Protein AF-A0AAU9UJ68-F1 (afdb_monomer)

Radius of gyration: 27.98 Å; Cα contacts (8 Å, |Δi|>4): 38; chains: 1; bounding box: 46×52×80 Å

Structure (mmCIF, N/CA/C/O backbone):
data_AF-A0AAU9UJ68-F1
#
_entry.id   AF-A0AAU9UJ68-F1
#
loop_
_atom_site.group_PDB
_atom_site.id
_atom_site.type_symbol
_atom_site.label_atom_id
_atom_site.label_alt_id
_atom_site.label_comp_id
_atom_site.label_asym_id
_atom_site.label_entity_id
_atom_site.label_seq_id
_atom_site.pdbx_PDB_ins_code
_atom_site.Cartn_x
_atom_site.Cartn_y
_atom_site.Cartn_z
_atom_site.occupancy
_atom_site.B_iso_or_equiv
_atom_site.auth_seq_id
_atom_site.auth_comp_id
_atom_site.auth_asym_id
_atom_site.auth_atom_id
_atom_site.pdbx_PDB_model_num
ATOM 1 N N . MET A 1 1 ? -0.086 -22.592 -57.834 1.00 53.06 1 MET A N 1
ATOM 2 C CA . MET A 1 1 ? 0.919 -21.787 -57.102 1.00 53.06 1 MET A CA 1
ATOM 3 C C . MET A 1 1 ? 2.064 -22.695 -56.669 1.00 53.06 1 MET A C 1
ATOM 5 O O . MET A 1 1 ? 1.791 -23.640 -55.933 1.00 53.06 1 MET A O 1
ATOM 9 N N . PRO A 1 2 ? 3.307 -22.476 -57.128 1.00 59.12 2 PRO A N 1
ATOM 10 C CA . PRO A 1 2 ? 4.451 -23.280 -56.701 1.00 59.12 2 PRO A CA 1
ATOM 11 C C . PRO A 1 2 ? 4.711 -23.068 -55.206 1.00 59.12 2 PRO A C 1
ATOM 13 O O . PRO A 1 2 ? 4.814 -21.930 -54.742 1.00 59.12 2 PRO A O 1
ATOM 16 N N . LYS A 1 3 ? 4.780 -24.155 -54.433 1.00 69.81 3 LYS A N 1
ATOM 17 C CA . LYS A 1 3 ? 5.140 -24.097 -53.013 1.00 69.81 3 LYS A CA 1
ATOM 18 C C . LYS A 1 3 ? 6.642 -23.819 -52.937 1.00 69.81 3 LYS A C 1
ATOM 20 O O . LYS A 1 3 ? 7.423 -24.623 -53.431 1.00 69.81 3 LYS A O 1
ATOM 25 N N . ARG A 1 4 ? 7.037 -22.681 -52.354 1.00 66.38 4 ARG A N 1
ATOM 26 C CA . ARG A 1 4 ? 8.454 -22.368 -52.100 1.00 66.38 4 ARG A CA 1
ATOM 27 C C . ARG A 1 4 ? 9.121 -23.524 -51.357 1.00 66.38 4 ARG A C 1
ATOM 29 O O . ARG A 1 4 ? 8.512 -24.106 -50.454 1.00 66.38 4 ARG A O 1
ATOM 36 N N . ASN A 1 5 ? 10.351 -23.839 -51.750 1.00 83.00 5 ASN A N 1
ATOM 37 C CA . ASN A 1 5 ? 11.145 -24.914 -51.164 1.00 83.00 5 ASN A CA 1
ATOM 38 C C . ASN A 1 5 ? 11.373 -24.624 -49.664 1.00 83.00 5 ASN A C 1
ATOM 40 O O . ASN A 1 5 ? 11.503 -23.466 -49.257 1.00 83.00 5 ASN A O 1
ATOM 44 N N . SER A 1 6 ? 11.407 -25.654 -48.814 1.00 79.75 6 SER A N 1
ATOM 45 C CA . SER A 1 6 ? 11.578 -25.500 -47.360 1.00 79.75 6 SER A CA 1
ATOM 46 C C . SER A 1 6 ? 12.835 -24.696 -47.008 1.00 79.75 6 SER A C 1
ATOM 48 O O . SER A 1 6 ? 12.803 -23.868 -46.098 1.00 79.75 6 SER A O 1
ATOM 50 N N . LYS A 1 7 ? 13.906 -24.857 -47.795 1.00 84.88 7 LYS A N 1
ATOM 51 C CA . LYS A 1 7 ? 15.158 -24.099 -47.671 1.00 84.88 7 LYS A CA 1
ATOM 52 C C . LYS A 1 7 ? 14.973 -22.598 -47.919 1.00 84.88 7 LYS A C 1
ATOM 54 O O . LYS A 1 7 ? 15.400 -21.784 -47.109 1.00 84.88 7 LYS A O 1
ATOM 59 N N . GLU A 1 8 ? 14.239 -22.230 -48.967 1.00 87.00 8 GLU A N 1
ATOM 60 C CA . GLU A 1 8 ? 13.928 -20.826 -49.285 1.00 87.00 8 GLU A CA 1
ATOM 61 C C . GLU A 1 8 ? 13.084 -20.174 -48.189 1.00 87.00 8 GLU A C 1
ATOM 63 O O . GLU A 1 8 ? 13.233 -18.992 -47.883 1.00 87.00 8 GLU A O 1
ATOM 68 N N . LYS A 1 9 ? 12.195 -20.957 -47.567 1.00 87.69 9 LYS A N 1
ATOM 69 C CA . LYS A 1 9 ? 11.379 -20.497 -46.443 1.00 87.69 9 LYS A CA 1
ATOM 70 C C . LYS A 1 9 ? 12.249 -20.203 -45.218 1.00 87.69 9 LYS A C 1
ATOM 72 O O . LYS A 1 9 ? 12.050 -19.175 -44.575 1.00 87.69 9 LYS A O 1
ATOM 77 N N . ILE A 1 10 ? 13.235 -21.053 -44.930 1.00 91.19 10 ILE A N 1
ATOM 78 C CA . ILE A 1 10 ? 14.211 -20.830 -43.854 1.00 91.19 10 ILE A CA 1
ATOM 79 C C . ILE A 1 10 ? 15.024 -19.557 -44.121 1.00 91.19 10 ILE A C 1
ATOM 81 O O . ILE A 1 10 ? 15.130 -18.705 -43.240 1.00 91.19 10 ILE A O 1
ATOM 85 N N . ASP A 1 11 ? 15.541 -19.386 -45.336 1.00 94.12 11 ASP A N 1
ATOM 86 C CA . ASP A 1 11 ? 16.365 -18.224 -45.684 1.00 94.12 11 ASP A CA 1
ATOM 87 C C . ASP A 1 11 ? 15.563 -16.914 -45.668 1.00 94.12 11 ASP A C 1
ATOM 89 O O . ASP A 1 11 ? 16.050 -15.885 -45.190 1.00 94.12 11 ASP A O 1
ATOM 93 N N . TYR A 1 12 ? 14.290 -16.963 -46.073 1.00 92.81 12 TYR A N 1
ATOM 94 C CA . TYR A 1 12 ? 13.363 -15.843 -45.921 1.00 92.81 12 TYR A CA 1
ATOM 95 C C . TYR A 1 12 ? 13.204 -15.429 -44.451 1.00 92.81 12 TYR A C 1
ATOM 97 O O . TYR A 1 12 ? 13.321 -14.244 -44.130 1.00 92.81 12 TYR A O 1
ATOM 105 N N . TYR A 1 13 ? 12.969 -16.383 -43.541 1.00 94.75 13 TYR A N 1
ATOM 106 C CA . TYR A 1 13 ? 12.815 -16.061 -42.120 1.00 94.75 13 TYR A CA 1
ATOM 107 C C . TYR A 1 13 ? 14.119 -15.580 -41.482 1.00 94.75 13 TYR A C 1
ATOM 109 O O . TYR A 1 13 ? 14.077 -14.637 -40.697 1.00 94.75 13 TYR A O 1
ATOM 117 N N . ARG A 1 14 ? 15.277 -16.128 -41.870 1.00 95.25 14 ARG A N 1
ATOM 118 C CA . ARG A 1 14 ? 16.593 -15.640 -41.417 1.00 95.25 14 ARG A CA 1
ATOM 119 C C . ARG A 1 14 ? 16.809 -14.170 -41.771 1.00 95.25 14 ARG A C 1
ATOM 121 O O . ARG A 1 14 ? 17.164 -13.369 -40.909 1.00 95.25 14 ARG A O 1
ATOM 128 N N . ASN A 1 15 ? 16.532 -13.794 -43.019 1.00 95.38 15 ASN A N 1
ATOM 129 C CA . ASN A 1 15 ? 16.638 -12.401 -43.455 1.00 95.38 15 ASN A CA 1
ATOM 130 C C . ASN A 1 15 ? 15.609 -11.502 -42.760 1.00 95.38 15 ASN A C 1
ATOM 132 O O . ASN A 1 15 ? 15.915 -10.364 -42.405 1.00 95.38 15 ASN A O 1
ATOM 136 N N . LYS A 1 16 ? 14.400 -12.016 -42.515 1.00 95.06 16 LYS A N 1
ATOM 137 C CA . LYS A 1 16 ? 13.363 -11.286 -41.784 1.00 95.06 16 LYS A CA 1
ATOM 138 C C . LYS A 1 16 ? 13.774 -10.999 -40.339 1.00 95.06 16 LYS A C 1
ATOM 140 O O . LYS A 1 16 ? 13.592 -9.871 -39.894 1.00 95.06 16 LYS A O 1
ATOM 145 N N . ILE A 1 17 ? 14.366 -11.970 -39.644 1.00 94.06 17 ILE A N 1
ATOM 146 C CA . ILE A 1 17 ? 14.886 -11.800 -38.277 1.00 94.06 17 ILE A CA 1
ATOM 147 C C . ILE A 1 17 ? 15.988 -10.736 -38.259 1.00 94.06 17 ILE A C 1
ATOM 149 O O . ILE A 1 17 ? 15.882 -9.771 -37.508 1.00 94.06 17 ILE A O 1
ATOM 153 N N . ARG A 1 18 ? 16.964 -10.823 -39.174 1.00 92.75 18 ARG A N 1
ATOM 154 C CA . ARG A 1 18 ? 18.041 -9.826 -39.304 1.00 92.75 18 ARG A CA 1
ATOM 155 C C . ARG A 1 18 ? 17.503 -8.403 -39.506 1.00 92.75 18 ARG A C 1
ATOM 157 O O . ARG A 1 18 ? 17.995 -7.448 -38.908 1.00 92.75 18 ARG A O 1
ATOM 164 N N . ASN A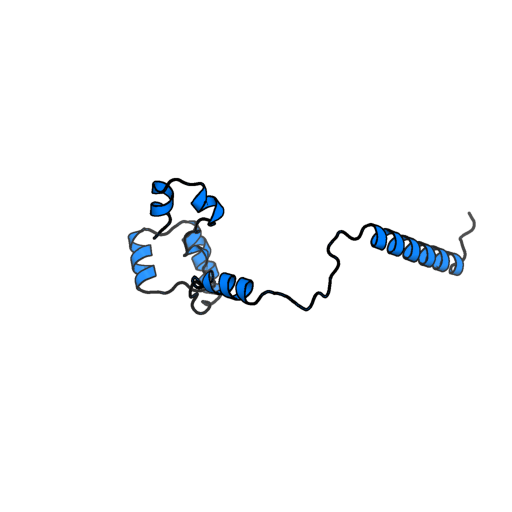 1 19 ? 16.470 -8.249 -40.331 1.00 92.12 19 ASN A N 1
ATOM 165 C CA . ASN A 1 19 ? 15.849 -6.946 -40.572 1.00 92.12 19 ASN A CA 1
ATOM 166 C C . ASN A 1 19 ? 15.101 -6.413 -39.340 1.00 92.12 19 ASN A C 1
ATOM 168 O O .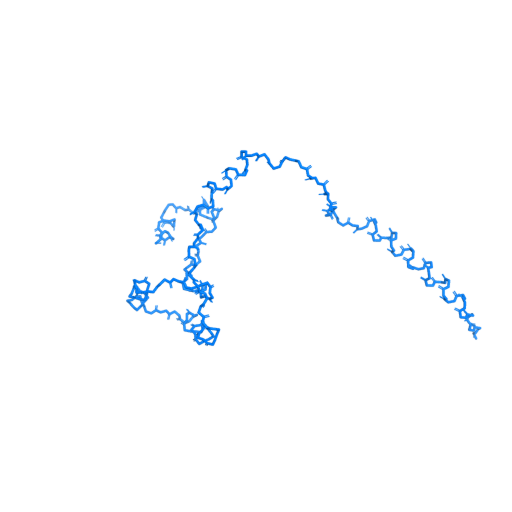 ASN A 1 19 ? 15.118 -5.207 -39.094 1.00 92.12 19 ASN A O 1
ATOM 172 N N . LEU A 1 20 ? 14.468 -7.291 -38.558 1.00 89.62 20 LEU A N 1
ATOM 173 C CA . LEU A 1 20 ? 13.782 -6.919 -37.319 1.00 89.62 20 LEU A CA 1
ATOM 174 C C . LEU A 1 20 ? 14.771 -6.494 -36.230 1.00 89.62 20 LEU A C 1
ATOM 176 O O . LEU A 1 20 ? 14.570 -5.453 -35.608 1.00 89.62 20 LEU A O 1
ATOM 180 N N . GLU A 1 21 ? 15.873 -7.222 -36.060 1.00 84.31 21 GLU A N 1
ATOM 181 C CA . GLU A 1 21 ? 16.939 -6.865 -35.117 1.00 84.31 21 GLU A CA 1
ATOM 182 C C . GLU A 1 21 ? 17.550 -5.497 -35.444 1.00 84.31 21 GLU A C 1
ATOM 184 O O . GLU A 1 21 ? 17.696 -4.647 -34.564 1.00 84.31 21 GLU A O 1
ATOM 189 N N . ASN A 1 22 ? 17.833 -5.236 -36.724 1.00 83.44 22 ASN A N 1
ATOM 190 C CA . ASN A 1 22 ? 18.334 -3.938 -37.180 1.00 83.44 22 ASN A CA 1
ATOM 191 C C . ASN A 1 22 ? 17.326 -2.805 -36.945 1.00 83.44 22 ASN A C 1
ATOM 193 O O . ASN A 1 22 ? 17.718 -1.693 -36.587 1.00 83.44 22 ASN A O 1
ATOM 197 N N . LYS A 1 23 ? 16.024 -3.075 -37.107 1.00 82.00 23 LYS A N 1
ATOM 198 C CA . LYS A 1 23 ? 14.962 -2.106 -36.808 1.00 82.00 23 LYS A CA 1
ATOM 199 C C . LYS A 1 23 ? 14.875 -1.821 -35.306 1.00 82.00 23 LYS A C 1
ATOM 201 O O . LYS A 1 23 ? 14.782 -0.660 -34.923 1.00 82.00 23 LYS A O 1
ATOM 206 N N . HIS A 1 24 ? 14.972 -2.845 -34.460 1.00 73.94 24 HIS A N 1
ATOM 207 C CA . HIS A 1 24 ? 14.945 -2.690 -33.003 1.00 73.94 24 HIS A CA 1
ATOM 208 C C . HIS A 1 24 ? 16.181 -1.949 -32.480 1.00 73.94 24 HIS A C 1
ATOM 210 O O . HIS A 1 24 ? 16.049 -1.146 -31.566 1.00 73.94 24 HIS A O 1
ATOM 216 N N . ARG A 1 25 ? 17.362 -2.125 -33.092 1.00 67.75 25 ARG A N 1
ATOM 217 C CA . ARG A 1 25 ? 18.564 -1.335 -32.756 1.00 67.75 25 ARG A CA 1
ATOM 218 C C . ARG A 1 25 ? 18.383 0.167 -32.994 1.00 67.75 25 ARG A C 1
ATOM 220 O O . ARG A 1 25 ? 18.939 0.953 -32.240 1.00 67.75 25 ARG A O 1
ATOM 227 N N . ARG A 1 26 ? 17.603 0.560 -34.007 1.00 66.62 26 ARG A N 1
ATOM 228 C CA . ARG A 1 26 ? 17.299 1.971 -34.312 1.00 66.62 26 ARG A CA 1
ATOM 229 C C . ARG A 1 26 ? 16.200 2.570 -33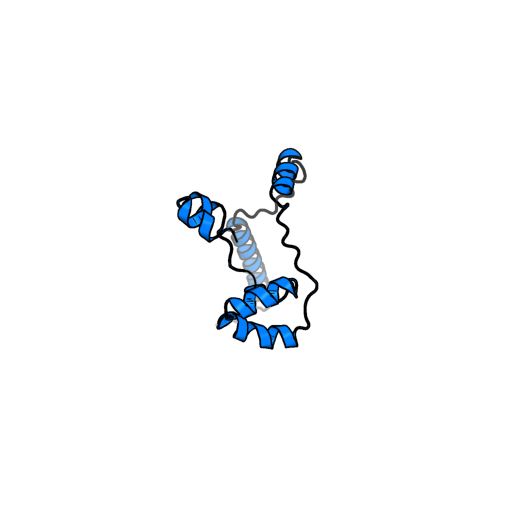.430 1.00 66.62 26 ARG A C 1
ATOM 231 O O . ARG A 1 26 ? 16.130 3.784 -33.321 1.00 66.62 26 ARG A O 1
ATOM 238 N N . ILE A 1 27 ? 15.350 1.732 -32.832 1.00 63.31 27 ILE A N 1
ATOM 239 C CA . ILE A 1 27 ? 14.214 2.133 -31.979 1.00 63.31 27 ILE A CA 1
ATOM 240 C C . ILE A 1 27 ? 14.481 1.723 -30.523 1.00 63.31 27 ILE A C 1
ATOM 242 O O . ILE A 1 27 ? 13.555 1.535 -29.742 1.00 63.31 27 ILE A O 1
ATOM 246 N N . LYS A 1 28 ? 15.746 1.553 -30.120 1.00 57.91 28 LYS A N 1
ATOM 247 C CA . LYS A 1 28 ? 16.030 1.481 -28.689 1.00 57.91 28 LYS A CA 1
ATOM 248 C C . LYS A 1 28 ? 15.687 2.857 -28.108 1.00 57.91 28 LYS A C 1
ATOM 250 O O . LYS A 1 28 ? 16.294 3.836 -28.549 1.00 57.91 28 LYS A O 1
ATOM 255 N N . PRO A 1 29 ? 14.734 2.968 -27.167 1.00 52.25 29 PRO A N 1
ATOM 256 C CA . PRO A 1 29 ? 14.657 4.167 -26.352 1.00 52.25 29 PRO A CA 1
ATOM 257 C C . PRO A 1 29 ? 16.008 4.346 -25.654 1.00 52.25 29 PRO A C 1
ATOM 259 O O . PRO A 1 29 ? 16.743 3.375 -25.457 1.00 52.25 29 PRO A O 1
ATOM 262 N N . ILE A 1 30 ? 16.332 5.591 -25.317 1.00 52.34 30 ILE A N 1
ATOM 263 C CA . ILE A 1 30 ? 17.493 6.001 -24.520 1.00 52.34 30 ILE A CA 1
ATOM 264 C C . ILE A 1 30 ? 17.332 5.422 -23.107 1.00 52.34 30 ILE A C 1
ATOM 266 O O . ILE A 1 30 ? 17.013 6.104 -22.151 1.00 52.34 30 ILE A O 1
ATOM 270 N N . ILE A 1 31 ? 17.455 4.112 -22.995 1.00 51.00 31 ILE A N 1
ATOM 271 C CA . ILE A 1 31 ? 17.820 3.392 -21.787 1.00 51.00 31 ILE A CA 1
ATOM 272 C C . ILE A 1 31 ? 18.903 2.441 -22.285 1.00 51.00 31 ILE A C 1
ATOM 274 O O . ILE A 1 31 ? 18.777 1.218 -22.344 1.00 51.00 31 ILE A O 1
ATOM 278 N N . SER A 1 32 ? 19.947 3.077 -22.819 1.00 40.66 32 SER A N 1
ATOM 279 C CA . SER A 1 32 ? 21.256 2.472 -22.899 1.00 40.66 32 SER A CA 1
ATOM 280 C C . SER A 1 32 ? 21.626 2.172 -21.460 1.00 40.66 32 SER A C 1
ATOM 282 O O . SER A 1 32 ? 21.769 3.093 -20.663 1.00 40.66 32 SER A O 1
ATOM 284 N N . SER A 1 33 ? 21.721 0.887 -21.142 1.00 49.12 33 SER A N 1
ATOM 285 C CA . SER A 1 33 ? 22.546 0.397 -20.049 1.00 49.12 33 SER A CA 1
ATOM 286 C C . SER A 1 33 ? 23.948 0.966 -20.275 1.00 49.12 33 SER A C 1
ATOM 288 O O . SER A 1 33 ? 24.731 0.393 -21.029 1.00 49.12 33 SER A O 1
ATOM 290 N N . SER A 1 34 ? 24.213 2.164 -19.755 1.00 39.19 34 SER A N 1
ATOM 291 C CA . SER A 1 34 ? 25.562 2.658 -19.556 1.00 39.19 34 SER A CA 1
ATOM 292 C C . SER A 1 34 ? 26.028 2.057 -18.243 1.00 39.19 34 SER A C 1
ATOM 294 O O . SER A 1 34 ? 25.572 2.454 -17.173 1.00 39.19 34 SER A O 1
ATOM 296 N N . GLU A 1 35 ? 26.927 1.085 -18.342 1.00 53.47 35 GLU A N 1
ATOM 297 C CA . GLU A 1 35 ? 28.023 1.008 -17.385 1.00 53.47 35 GLU A CA 1
ATOM 298 C C . GLU A 1 35 ? 28.674 2.395 -17.349 1.00 53.47 35 GLU A C 1
ATOM 300 O O . GLU A 1 35 ? 29.398 2.792 -18.259 1.00 53.47 35 GLU A O 1
ATOM 305 N N . SER A 1 36 ? 28.309 3.170 -16.338 1.00 47.53 36 SER A N 1
ATOM 306 C CA . SER A 1 36 ? 29.132 4.233 -15.787 1.00 47.53 36 SER A CA 1
ATOM 307 C C . SER A 1 36 ? 29.324 3.852 -14.329 1.00 47.53 36 SER A C 1
ATOM 309 O O . SER A 1 36 ? 28.559 4.267 -13.459 1.00 47.53 36 SER A O 1
ATOM 311 N N . GLU A 1 37 ? 30.282 2.954 -14.107 1.00 56.19 37 GLU A N 1
ATOM 312 C CA . GLU A 1 37 ? 31.048 3.027 -12.873 1.00 56.19 37 GLU A CA 1
ATOM 313 C C . GLU A 1 37 ? 31.768 4.382 -12.869 1.00 56.19 37 GLU A C 1
ATOM 315 O O . GLU A 1 37 ? 32.186 4.873 -13.921 1.00 56.19 37 GLU A O 1
ATOM 320 N N . ASP A 1 38 ? 31.840 4.954 -11.674 1.00 59.03 38 ASP A N 1
ATOM 321 C CA . ASP A 1 38 ? 32.470 6.213 -11.278 1.00 59.03 38 ASP A CA 1
ATOM 322 C C . ASP A 1 38 ? 31.584 7.477 -11.244 1.00 59.03 38 ASP A C 1
ATOM 324 O O . ASP A 1 38 ? 31.029 7.960 -12.231 1.00 59.03 38 ASP A O 1
ATOM 328 N N . ASP A 1 39 ? 31.536 8.016 -10.020 1.00 55.78 39 ASP A N 1
ATOM 329 C CA . ASP A 1 39 ? 31.009 9.301 -9.553 1.00 55.78 39 ASP A CA 1
ATOM 330 C C . ASP A 1 39 ? 29.533 9.395 -9.133 1.00 55.78 39 ASP A C 1
ATOM 332 O O . ASP A 1 39 ? 28.876 10.429 -9.301 1.00 55.78 39 ASP A O 1
ATOM 336 N N . THR A 1 40 ? 29.037 8.412 -8.376 1.00 56.38 40 THR A N 1
ATOM 337 C CA . THR A 1 40 ? 28.155 8.784 -7.255 1.00 56.38 40 THR A CA 1
ATOM 338 C C . THR A 1 40 ? 28.993 9.598 -6.267 1.00 56.38 40 THR A C 1
ATOM 340 O O . THR A 1 40 ? 29.664 9.033 -5.405 1.00 56.38 40 THR A O 1
ATOM 343 N N . LYS A 1 41 ? 29.040 10.927 -6.447 1.00 70.12 41 LYS A N 1
ATOM 344 C CA . LYS A 1 41 ? 29.795 11.834 -5.570 1.00 70.12 41 LYS A CA 1
ATOM 345 C C . LYS A 1 41 ? 29.486 11.481 -4.111 1.00 70.12 41 LYS A C 1
ATOM 347 O O . LYS A 1 41 ? 28.300 11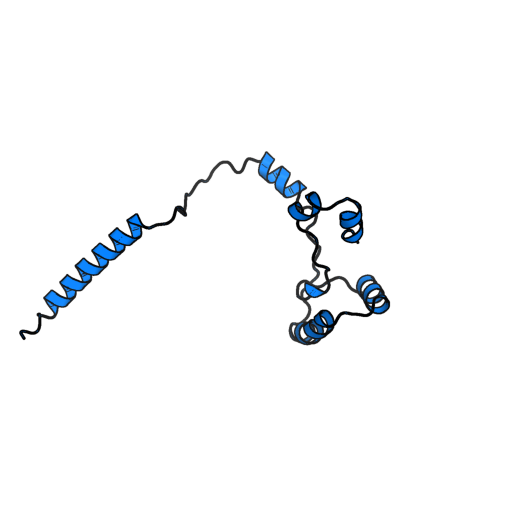.407 -3.776 1.00 70.12 41 LYS A O 1
ATOM 352 N N . PRO A 1 42 ? 30.501 11.297 -3.252 1.00 73.75 42 PRO A N 1
ATOM 353 C CA . PRO A 1 42 ? 30.277 10.930 -1.856 1.00 73.75 42 PRO A CA 1
ATOM 354 C C . PRO A 1 42 ? 29.393 11.960 -1.149 1.00 73.75 42 PRO A C 1
ATOM 356 O O . PRO A 1 42 ? 28.584 11.579 -0.322 1.00 73.75 42 PRO A O 1
ATOM 359 N N . ASP A 1 43 ? 29.453 13.229 -1.557 1.00 71.44 43 ASP A N 1
ATOM 360 C CA . ASP A 1 43 ? 28.588 14.297 -1.046 1.00 71.44 43 ASP A CA 1
ATOM 361 C C . ASP A 1 43 ? 27.107 14.112 -1.413 1.00 71.44 43 ASP A C 1
ATOM 363 O O . ASP A 1 43 ? 26.232 14.465 -0.631 1.00 71.44 43 ASP A O 1
ATOM 367 N N . ILE A 1 44 ? 26.802 13.562 -2.597 1.00 72.69 44 ILE A N 1
ATOM 368 C CA . ILE A 1 44 ? 25.416 13.283 -3.009 1.00 72.69 44 ILE A CA 1
ATOM 369 C C . ILE A 1 44 ? 24.889 12.070 -2.242 1.00 72.69 44 ILE A C 1
ATOM 371 O O . ILE A 1 44 ? 23.745 12.089 -1.804 1.00 72.69 44 ILE A O 1
ATOM 375 N N . LEU A 1 45 ? 25.717 11.037 -2.063 1.00 69.62 45 LEU A N 1
ATOM 376 C CA . LEU A 1 45 ? 25.363 9.874 -1.248 1.00 69.62 45 LEU A CA 1
ATOM 377 C C . LEU A 1 45 ? 25.184 10.261 0.224 1.00 69.62 45 LEU A C 1
ATOM 379 O O . LEU A 1 45 ? 24.178 9.897 0.812 1.00 69.62 45 LEU A O 1
ATOM 383 N N . ALA A 1 46 ? 26.079 11.082 0.776 1.00 76.62 46 ALA A N 1
ATOM 384 C CA . ALA A 1 46 ? 25.967 11.602 2.134 1.00 76.62 46 ALA A CA 1
ATOM 385 C C . ALA A 1 46 ? 24.701 12.452 2.316 1.00 76.62 46 ALA A C 1
ATOM 387 O O . ALA A 1 46 ? 23.981 12.263 3.287 1.00 76.62 46 ALA A O 1
ATOM 388 N N . ALA A 1 47 ? 24.378 13.327 1.357 1.00 72.25 47 ALA A N 1
ATOM 389 C CA . ALA A 1 47 ? 23.153 14.127 1.403 1.00 72.25 47 ALA A CA 1
ATOM 390 C C . ALA A 1 47 ? 21.869 13.290 1.241 1.00 72.25 47 ALA A C 1
ATOM 392 O O . ALA A 1 47 ? 20.816 13.6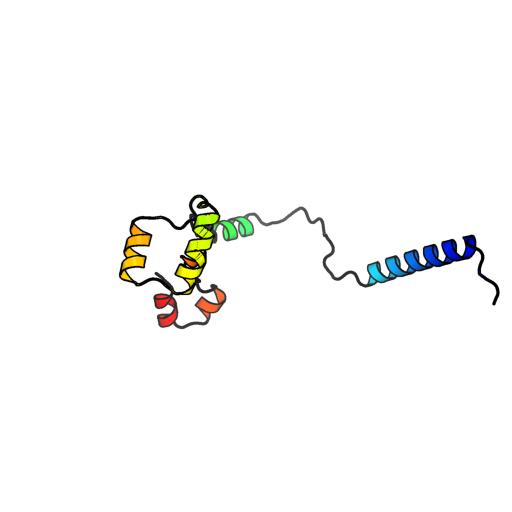81 1.738 1.00 72.25 47 ALA A O 1
ATOM 393 N N . LEU A 1 48 ? 21.933 12.160 0.528 1.00 67.44 48 LEU A N 1
ATOM 394 C CA . LEU A 1 48 ? 20.817 11.218 0.395 1.00 67.44 48 LEU A CA 1
ATOM 395 C C . LEU A 1 48 ? 20.649 10.352 1.648 1.00 67.44 48 LEU A C 1
ATOM 397 O O . LEU A 1 48 ? 19.515 10.089 2.040 1.00 67.44 48 LEU A O 1
ATOM 401 N N . ASP A 1 49 ? 21.747 9.940 2.280 1.00 63.84 49 ASP A N 1
ATOM 402 C CA . ASP A 1 49 ? 21.727 9.200 3.543 1.00 63.84 49 ASP A CA 1
ATOM 403 C C . ASP A 1 49 ? 21.210 10.086 4.687 1.00 63.84 49 ASP A C 1
ATOM 405 O O . ASP A 1 49 ? 20.330 9.666 5.430 1.00 63.84 49 ASP A O 1
ATOM 409 N N . GLU A 1 50 ? 21.634 11.352 4.752 1.00 61.00 50 GLU A N 1
ATOM 410 C CA . GLU A 1 50 ? 21.154 12.343 5.733 1.00 61.00 50 GLU A CA 1
ATOM 411 C C . GLU A 1 50 ? 19.664 12.707 5.534 1.00 61.00 50 GLU A C 1
ATOM 413 O O . GLU A 1 50 ? 18.995 13.174 6.455 1.00 61.00 50 GLU A O 1
ATOM 418 N N . ALA A 1 51 ? 19.107 12.454 4.342 1.00 57.62 51 ALA A N 1
ATOM 419 C CA . ALA A 1 51 ? 17.682 12.615 4.044 1.00 57.62 51 ALA A CA 1
ATOM 420 C C . ALA A 1 51 ? 16.842 11.344 4.298 1.00 57.62 51 ALA A C 1
ATOM 422 O O . ALA A 1 51 ? 15.612 11.422 4.281 1.00 57.62 51 ALA A O 1
ATOM 423 N N . ASN A 1 52 ? 17.478 10.188 4.521 1.00 53.38 52 ASN A N 1
ATOM 424 C CA . ASN A 1 52 ? 16.822 8.883 4.673 1.00 53.38 52 ASN A CA 1
ATOM 425 C C . ASN A 1 52 ? 16.719 8.396 6.129 1.00 53.38 52 ASN A C 1
ATOM 427 O O . ASN A 1 52 ? 16.247 7.282 6.360 1.00 53.38 52 ASN A O 1
ATOM 431 N N . ASP A 1 53 ? 17.067 9.228 7.114 1.00 48.56 53 ASP A N 1
ATOM 432 C CA . ASP A 1 53 ? 16.931 8.906 8.546 1.00 48.56 53 ASP A CA 1
ATOM 433 C C . ASP A 1 53 ? 15.474 8.682 9.007 1.00 48.56 53 ASP A C 1
ATOM 435 O O . ASP A 1 53 ? 15.224 8.246 10.130 1.00 48.56 53 ASP A O 1
ATOM 439 N N . GLU A 1 54 ? 14.486 8.892 8.135 1.00 55.28 54 GLU A N 1
ATOM 440 C CA . GLU A 1 54 ? 13.104 8.456 8.346 1.00 55.28 54 GLU A CA 1
ATOM 441 C C . GLU A 1 54 ? 12.844 7.052 7.763 1.00 55.28 54 GLU A C 1
ATOM 443 O O . GLU A 1 54 ? 11.774 6.785 7.207 1.00 55.28 54 GLU A O 1
ATOM 448 N N . MET A 1 55 ? 13.795 6.114 7.884 1.00 51.28 55 MET A N 1
ATOM 449 C CA . MET A 1 55 ? 13.481 4.690 7.725 1.00 51.28 55 MET A CA 1
ATOM 450 C C . MET A 1 55 ? 12.492 4.296 8.823 1.00 51.28 55 MET A C 1
ATOM 452 O O . MET A 1 55 ? 12.858 3.962 9.945 1.00 51.28 55 MET A O 1
ATOM 456 N N . LEU A 1 56 ? 11.208 4.371 8.480 1.00 59.00 56 LEU A N 1
ATOM 457 C CA . LEU A 1 56 ? 10.097 3.914 9.298 1.00 59.00 56 LEU A CA 1
ATOM 458 C C . LEU A 1 56 ? 10.406 2.492 9.772 1.00 59.00 56 LEU A C 1
ATOM 460 O O . LEU A 1 56 ? 10.459 1.567 8.960 1.00 59.00 56 LEU A O 1
ATOM 464 N N . GLU A 1 57 ? 10.638 2.328 11.075 1.00 57.44 57 GLU A N 1
ATOM 465 C CA . GLU A 1 57 ? 10.934 1.032 11.681 1.00 57.44 57 GLU A CA 1
ATOM 466 C C . GLU A 1 57 ? 9.703 0.119 11.611 1.00 57.44 57 GLU A C 1
ATOM 468 O O . GLU A 1 57 ? 8.907 -0.013 12.547 1.00 57.44 57 GLU A O 1
ATOM 473 N N . TYR A 1 58 ? 9.514 -0.512 10.456 1.00 60.09 58 TYR A N 1
ATOM 474 C CA . TYR A 1 58 ? 8.560 -1.592 10.313 1.00 60.09 58 TYR A CA 1
ATOM 475 C C . TYR A 1 58 ? 9.077 -2.788 11.104 1.00 60.09 58 TYR A C 1
ATOM 477 O O . TYR A 1 58 ? 10.194 -3.261 10.902 1.00 60.09 58 TYR A O 1
ATOM 485 N N . ASN A 1 59 ? 8.246 -3.283 12.015 1.00 65.25 59 ASN A N 1
ATOM 486 C CA . ASN A 1 59 ? 8.557 -4.505 12.742 1.00 65.25 59 ASN A CA 1
ATOM 487 C C . ASN A 1 59 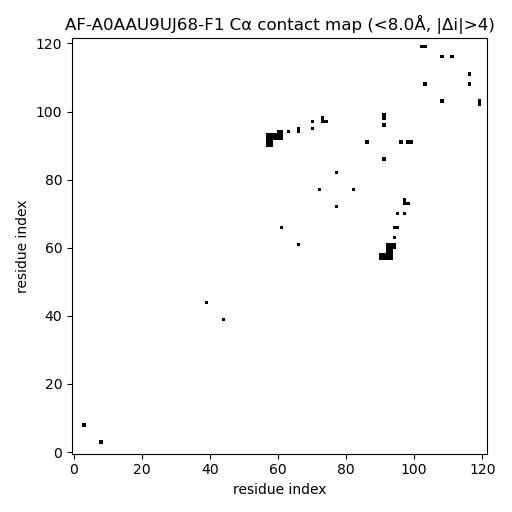? 8.267 -5.734 11.871 1.00 65.25 59 ASN A C 1
ATOM 489 O O . ASN A 1 59 ? 7.668 -5.634 10.792 1.00 65.25 59 ASN A O 1
ATOM 493 N N . GLU A 1 60 ? 8.676 -6.901 12.369 1.00 73.25 60 GLU A N 1
ATOM 494 C CA . GLU A 1 60 ? 8.516 -8.186 11.693 1.00 73.25 60 GLU A CA 1
ATOM 495 C C . GLU A 1 60 ? 7.109 -8.400 11.112 1.00 73.25 60 GLU A C 1
ATOM 497 O O . GLU A 1 60 ? 6.075 -8.000 11.664 1.00 73.25 60 GLU A O 1
ATOM 502 N N . LYS A 1 61 ? 7.069 -9.078 9.963 1.00 76.19 61 LYS A N 1
ATOM 503 C CA . LYS A 1 61 ? 5.826 -9.401 9.262 1.00 76.19 61 LYS A CA 1
ATOM 504 C C . LYS A 1 61 ? 4.932 -10.261 10.148 1.00 76.19 61 LYS A C 1
ATOM 506 O O . LYS A 1 61 ? 5.295 -11.370 10.529 1.00 76.19 61 LYS A O 1
ATOM 511 N N . ILE A 1 62 ? 3.703 -9.800 10.376 1.00 80.81 62 ILE A N 1
ATOM 512 C CA . ILE A 1 62 ? 2.658 -10.669 10.920 1.00 80.81 62 ILE A CA 1
ATOM 513 C C . ILE A 1 62 ? 2.311 -11.784 9.928 1.00 80.81 62 ILE A C 1
ATOM 515 O O . ILE A 1 62 ? 2.447 -11.636 8.709 1.00 80.81 62 ILE A O 1
ATOM 519 N N . HIS A 1 63 ? 1.785 -12.882 10.467 1.00 86.88 63 HIS A N 1
ATOM 520 C CA . HIS A 1 63 ? 1.315 -14.016 9.682 1.00 86.88 63 HIS A CA 1
ATOM 521 C C . HIS A 1 63 ? 0.305 -13.582 8.603 1.00 86.88 63 HIS A C 1
ATOM 523 O O . HIS A 1 63 ? -0.651 -12.849 8.874 1.00 86.88 63 HIS A O 1
ATOM 529 N N . GLU A 1 64 ? 0.479 -14.084 7.381 1.00 82.75 64 GLU A N 1
ATOM 530 C CA . GLU A 1 64 ? -0.263 -13.644 6.192 1.00 82.75 64 GLU A CA 1
ATOM 531 C C . GLU A 1 64 ? -1.791 -13.772 6.343 1.00 82.75 64 GLU A C 1
ATOM 533 O O . GLU A 1 64 ? -2.550 -12.900 5.916 1.00 82.75 64 GLU A O 1
ATOM 538 N N . SER A 1 65 ? -2.263 -14.833 7.004 1.00 82.94 65 SER A N 1
ATOM 539 C CA . SER A 1 65 ? -3.696 -15.034 7.262 1.00 82.94 65 SER A CA 1
ATOM 540 C C . SER A 1 65 ? -4.302 -13.952 8.160 1.00 82.94 65 SER A C 1
ATOM 542 O O . SER A 1 65 ? -5.451 -13.569 7.952 1.00 82.94 65 SER A O 1
ATOM 544 N N . LEU A 1 66 ? -3.541 -13.435 9.131 1.00 82.44 66 LEU A N 1
ATOM 545 C CA . LEU A 1 66 ? -4.005 -12.354 10.003 1.00 82.44 66 LEU A CA 1
ATOM 546 C C . LEU A 1 66 ? -4.077 -11.043 9.223 1.00 82.44 66 LEU A C 1
ATOM 548 O O . LEU A 1 66 ? -5.100 -10.364 9.273 1.00 82.44 66 LEU A O 1
ATOM 552 N N . ALA A 1 67 ? -3.054 -10.744 8.417 1.00 82.00 67 ALA A N 1
ATOM 553 C CA . ALA A 1 67 ? -3.052 -9.564 7.556 1.00 82.00 67 ALA A CA 1
ATOM 554 C C . ALA A 1 67 ? -4.286 -9.528 6.638 1.00 82.00 67 ALA A C 1
ATOM 556 O O . ALA A 1 67 ? -4.979 -8.514 6.569 1.00 82.00 67 ALA A O 1
ATOM 557 N N . LYS A 1 68 ? -4.649 -10.657 6.013 1.00 84.62 68 LYS A N 1
ATOM 558 C CA . LYS A 1 68 ? -5.843 -10.760 5.149 1.00 84.62 68 LYS A CA 1
ATOM 559 C C . LYS A 1 68 ? -7.151 -10.417 5.868 1.00 84.62 68 LYS A C 1
ATOM 561 O O . LYS A 1 68 ? -8.023 -9.796 5.264 1.00 84.62 68 LYS A O 1
ATOM 566 N N . ILE A 1 69 ? -7.286 -10.792 7.140 1.00 85.88 69 ILE A N 1
ATOM 567 C CA . ILE A 1 69 ? -8.467 -10.477 7.963 1.00 85.88 69 ILE A CA 1
ATOM 568 C C . ILE A 1 69 ? -8.477 -8.994 8.352 1.00 85.88 69 ILE A C 1
ATOM 570 O O . ILE A 1 69 ? -9.533 -8.368 8.416 1.00 85.88 69 ILE A O 1
ATOM 574 N N . TRP A 1 70 ? -7.302 -8.422 8.590 1.00 82.88 70 TRP A N 1
ATOM 575 C CA . TRP A 1 70 ? -7.144 -7.072 9.118 1.00 82.88 70 TRP A CA 1
ATOM 576 C C . TRP A 1 70 ? -7.242 -5.987 8.038 1.00 82.88 70 TRP A C 1
ATOM 578 O O . TRP A 1 70 ? -7.840 -4.939 8.273 1.00 82.88 70 TRP A O 1
ATOM 588 N N . LEU A 1 71 ? -6.769 -6.251 6.817 1.00 81.62 71 LEU A N 1
ATOM 589 C CA . LEU A 1 71 ? -6.881 -5.344 5.665 1.00 81.62 71 LEU A CA 1
ATOM 590 C C . LEU A 1 71 ? -8.298 -4.771 5.435 1.00 81.62 71 LEU A C 1
ATOM 592 O O . LEU A 1 71 ? -8.422 -3.551 5.292 1.00 81.62 71 LEU A O 1
ATOM 596 N N . PRO A 1 72 ? -9.388 -5.568 5.394 1.00 86.12 72 PRO A N 1
ATOM 597 C CA . PRO A 1 72 ? -10.733 -5.022 5.216 1.00 86.12 72 PRO A CA 1
ATOM 598 C C . PRO A 1 72 ? -11.216 -4.206 6.423 1.00 86.12 72 PRO A C 1
ATOM 600 O O . PRO A 1 72 ? -12.005 -3.280 6.239 1.00 86.12 72 PRO A O 1
ATOM 603 N N . ILE A 1 73 ? -10.748 -4.513 7.636 1.00 84.00 73 ILE A N 1
ATOM 604 C CA . ILE A 1 73 ? -11.062 -3.747 8.852 1.00 84.00 73 ILE A CA 1
ATOM 605 C C . ILE A 1 73 ? -10.386 -2.375 8.774 1.00 84.00 73 ILE A C 1
ATOM 607 O O . ILE A 1 73 ? -11.032 -1.353 8.992 1.00 84.00 73 ILE A O 1
ATOM 611 N N . PHE A 1 74 ? -9.122 -2.335 8.349 1.00 80.25 74 PHE A N 1
ATOM 612 C CA . PHE A 1 74 ? -8.388 -1.087 8.151 1.00 80.25 74 PHE A CA 1
ATOM 613 C C . PHE A 1 74 ? -8.982 -0.209 7.055 1.00 80.25 74 PHE A C 1
ATOM 615 O O . PHE A 1 74 ? -9.119 0.994 7.259 1.00 80.25 74 PHE A O 1
ATOM 622 N N . LYS A 1 75 ? -9.445 -0.798 5.946 1.00 81.62 75 LYS A N 1
ATOM 623 C CA . LYS A 1 75 ? -10.150 -0.056 4.885 1.00 81.62 75 LYS A CA 1
ATOM 624 C C . LYS A 1 75 ? -11.451 0.595 5.359 1.00 81.62 75 LYS A C 1
ATOM 626 O O . LYS A 1 75 ? -11.799 1.666 4.878 1.00 81.62 75 LYS A O 1
ATOM 631 N N . LYS A 1 76 ? -12.175 -0.044 6.282 1.00 84.00 76 LYS A N 1
ATOM 632 C CA . LYS A 1 76 ? -13.397 0.520 6.882 1.00 84.00 76 LYS A CA 1
ATOM 633 C C . LYS A 1 76 ? -13.096 1.591 7.937 1.00 84.00 76 LYS A C 1
ATOM 635 O O . LYS A 1 76 ? -13.984 2.365 8.280 1.00 84.00 76 LYS A O 1
ATOM 640 N N . GLY A 1 77 ? -11.846 1.666 8.392 1.00 77.62 77 GLY A N 1
ATOM 641 C CA . GLY A 1 77 ? -11.382 2.598 9.407 1.00 77.62 77 GLY A CA 1
ATOM 642 C C . GLY A 1 77 ? -11.639 2.094 10.827 1.00 77.62 77 GLY A C 1
ATOM 643 O O . GLY A 1 77 ? -12.621 1.412 11.108 1.00 77.62 77 GLY A O 1
ATOM 644 N N . LEU A 1 78 ? -10.733 2.452 11.740 1.00 78.75 78 LEU A N 1
ATOM 645 C CA . LEU A 1 78 ? -10.897 2.227 13.175 1.00 78.75 78 LEU A CA 1
ATOM 646 C C . LEU A 1 78 ? -11.440 3.479 13.863 1.00 78.75 78 LEU A C 1
ATOM 648 O O . LEU A 1 78 ? -11.142 4.614 13.467 1.00 78.75 78 LEU A O 1
ATOM 652 N N . VAL A 1 79 ? -12.173 3.248 14.951 1.00 84.06 79 VAL A N 1
ATOM 653 C CA . VAL A 1 79 ? -12.525 4.276 15.933 1.00 84.06 79 VAL A CA 1
ATOM 654 C C . VAL A 1 79 ? -11.238 4.878 16.508 1.00 84.06 79 VAL A C 1
ATOM 656 O O . VAL A 1 79 ? -10.258 4.165 16.728 1.00 84.06 79 VAL A O 1
ATOM 659 N N . LYS A 1 80 ? -11.218 6.201 16.725 1.00 77.06 80 LYS A N 1
ATOM 660 C CA . LYS A 1 80 ? -10.011 6.943 17.139 1.00 77.06 80 LYS A CA 1
ATOM 661 C C . LYS A 1 80 ? -9.395 6.396 18.432 1.00 77.06 80 LYS A C 1
ATOM 663 O O . LYS A 1 80 ? -8.199 6.141 18.461 1.00 77.06 80 LYS A O 1
ATOM 668 N N . GLU A 1 81 ? -10.219 6.126 19.439 1.00 80.75 81 GLU A N 1
ATOM 669 C CA . GLU A 1 81 ? -9.796 5.587 20.742 1.00 80.75 81 GLU A CA 1
ATOM 670 C C . GLU A 1 81 ? -9.168 4.190 20.620 1.00 80.75 81 GLU A C 1
ATOM 672 O O . GLU A 1 81 ? -8.119 3.895 21.199 1.00 80.75 81 GLU A O 1
ATOM 677 N N . SER A 1 82 ? -9.774 3.332 19.797 1.00 76.62 82 SER A N 1
ATOM 678 C CA . SER A 1 82 ? -9.255 1.993 19.512 1.00 76.62 82 SER A CA 1
ATOM 679 C C . SER A 1 82 ? -7.958 2.049 18.707 1.00 76.62 82 SER A C 1
ATOM 681 O O . SER A 1 82 ? -7.073 1.231 18.918 1.00 76.62 82 SER A O 1
ATOM 683 N N . ARG A 1 83 ? -7.810 3.028 17.806 1.00 78.69 83 ARG A N 1
ATOM 684 C CA . ARG A 1 83 ? -6.571 3.232 17.045 1.00 78.69 83 ARG A CA 1
ATOM 685 C C . ARG A 1 83 ? -5.428 3.683 17.954 1.00 78.69 83 ARG A C 1
ATOM 687 O O . ARG A 1 83 ? -4.336 3.144 17.857 1.00 78.69 83 ARG A O 1
ATOM 694 N N . GLU A 1 84 ? -5.667 4.655 18.827 1.00 80.06 84 GLU A N 1
ATOM 695 C CA . GLU A 1 84 ? -4.628 5.202 19.710 1.00 80.06 84 GLU A CA 1
ATOM 696 C C . GLU A 1 84 ? -4.169 4.190 20.762 1.00 80.06 84 GLU A C 1
ATOM 698 O O . GLU A 1 84 ? -2.977 4.086 21.032 1.00 80.06 84 GLU A O 1
ATOM 703 N N . SER A 1 85 ? -5.088 3.402 21.325 1.00 79.06 85 SER A N 1
ATOM 704 C CA . SER A 1 85 ? -4.725 2.285 22.209 1.00 79.06 85 SER A CA 1
ATOM 705 C C . SER A 1 85 ? -3.974 1.182 21.462 1.00 79.06 85 SER A C 1
ATOM 707 O O . SER A 1 85 ? -3.017 0.627 21.995 1.00 79.06 85 SER A O 1
ATOM 709 N N . PHE A 1 86 ? -4.352 0.895 20.216 1.00 78.12 86 PHE A N 1
ATOM 710 C CA . PHE A 1 86 ? -3.653 -0.082 19.389 1.00 78.12 86 PHE A CA 1
ATOM 711 C C . PHE A 1 86 ? -2.211 0.347 19.081 1.00 78.12 86 PHE A C 1
ATOM 713 O O . PHE A 1 86 ? -1.294 -0.426 19.330 1.00 78.12 86 PHE A O 1
ATOM 720 N N . LEU A 1 87 ? -2.003 1.590 18.637 1.00 77.38 87 LEU A N 1
ATOM 721 C CA . L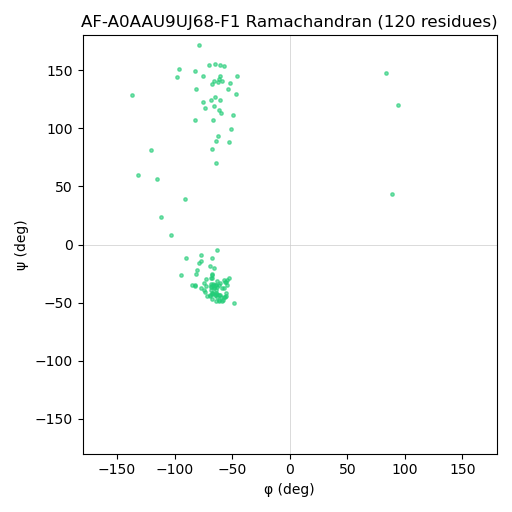EU A 1 87 ? -0.674 2.129 18.317 1.00 77.38 87 LEU A CA 1
ATOM 722 C C . LEU A 1 87 ? 0.231 2.299 19.549 1.00 77.38 87 LEU A C 1
ATOM 724 O O . LEU A 1 87 ? 1.447 2.272 19.415 1.00 77.38 87 LEU A O 1
ATOM 728 N N . LYS A 1 88 ? -0.341 2.461 20.751 1.00 80.50 88 LYS A N 1
ATOM 729 C CA . LYS A 1 88 ? 0.426 2.480 22.011 1.00 80.50 88 LYS A CA 1
ATOM 730 C C . LYS A 1 88 ? 0.910 1.095 22.437 1.00 80.50 88 LYS A C 1
ATOM 732 O O . LYS A 1 88 ? 1.954 0.989 23.068 1.00 80.50 88 LYS A O 1
ATOM 737 N N . ASN A 1 89 ? 0.127 0.059 22.141 1.00 79.75 89 ASN A N 1
ATOM 738 C CA . ASN A 1 89 ? 0.387 -1.306 22.600 1.00 79.75 89 ASN A CA 1
ATOM 739 C C . ASN A 1 89 ? 1.164 -2.143 21.577 1.00 79.75 89 ASN A C 1
ATOM 741 O O . ASN A 1 89 ? 1.822 -3.107 21.959 1.00 79.75 89 ASN A O 1
ATOM 745 N N . TYR A 1 90 ? 1.056 -1.809 20.290 1.00 75.25 90 TYR A N 1
ATOM 746 C CA . TYR A 1 90 ? 1.601 -2.603 19.198 1.00 75.25 90 TYR A CA 1
ATOM 747 C C . TYR A 1 90 ? 2.278 -1.708 18.163 1.00 75.25 90 TYR A C 1
ATOM 749 O O . TYR A 1 90 ? 1.669 -0.773 17.640 1.00 75.25 90 TYR A O 1
ATOM 757 N N . SER A 1 91 ? 3.519 -2.047 17.820 1.00 74.62 91 SER A N 1
ATOM 758 C CA . SER A 1 91 ? 4.234 -1.431 16.703 1.00 74.62 91 SER A CA 1
ATOM 759 C C . SER A 1 91 ? 3.636 -1.861 15.357 1.00 74.62 91 SER A C 1
ATOM 761 O O . SER A 1 91 ? 3.023 -2.926 15.241 1.00 74.62 91 SER A O 1
ATOM 763 N N . ILE A 1 92 ? 3.804 -1.035 14.320 1.00 74.00 92 ILE A N 1
ATOM 764 C CA . ILE A 1 92 ? 3.227 -1.285 12.992 1.00 74.00 92 ILE A CA 1
ATOM 765 C C . ILE A 1 92 ? 4.039 -2.385 12.280 1.00 74.00 92 ILE A C 1
ATOM 767 O O . ILE A 1 92 ? 5.247 -2.221 12.089 1.00 74.00 92 ILE A O 1
ATOM 771 N N . PRO A 1 93 ? 3.411 -3.502 11.865 1.00 78.00 93 PRO A N 1
ATOM 772 C CA . PRO A 1 93 ? 4.105 -4.545 11.119 1.00 78.00 93 PRO A CA 1
ATOM 773 C C . PRO A 1 93 ? 4.196 -4.200 9.626 1.00 78.00 93 PRO A C 1
ATOM 775 O O . PRO A 1 93 ? 3.263 -3.620 9.065 1.00 78.00 93 PRO A O 1
ATOM 778 N N . GLU A 1 94 ? 5.262 -4.647 8.954 1.00 73.25 94 GLU A N 1
ATOM 779 C CA . GLU A 1 94 ? 5.544 -4.359 7.529 1.00 73.25 94 GLU A CA 1
ATOM 780 C C . GLU A 1 94 ? 4.388 -4.753 6.578 1.00 73.25 94 GLU A C 1
ATOM 782 O O . GLU A 1 94 ? 4.121 -4.094 5.577 1.00 73.25 94 GLU A O 1
ATOM 787 N N . ASN A 1 95 ? 3.634 -5.810 6.905 1.00 79.81 95 ASN A N 1
ATOM 788 C CA . ASN A 1 95 ? 2.507 -6.295 6.089 1.00 79.81 95 ASN A CA 1
ATOM 789 C C . ASN A 1 95 ? 1.222 -5.439 6.238 1.00 79.81 95 ASN A C 1
ATOM 791 O O . ASN A 1 95 ? 0.259 -5.607 5.492 1.00 79.81 95 ASN A O 1
ATOM 795 N N . CYS A 1 96 ? 1.168 -4.500 7.188 1.00 75.00 96 CYS A N 1
ATOM 796 C CA . CYS A 1 96 ? -0.021 -3.683 7.454 1.00 75.00 96 CYS A CA 1
ATOM 797 C C . CYS A 1 96 ? 0.212 -2.198 7.159 1.00 75.00 96 CYS A C 1
ATOM 799 O O . CYS A 1 96 ? -0.057 -1.349 8.005 1.00 75.00 96 CYS A O 1
ATOM 801 N N . VAL A 1 97 ? 0.622 -1.872 5.930 1.00 71.94 97 VAL A N 1
ATOM 802 C CA . VAL A 1 97 ? 0.876 -0.486 5.478 1.00 71.94 97 VAL A CA 1
ATOM 803 C C . VAL A 1 97 ? -0.331 0.445 5.697 1.00 71.94 97 VAL A C 1
ATOM 805 O O . VAL A 1 97 ? -0.163 1.619 5.993 1.00 71.94 97 VAL A O 1
ATOM 808 N N . LEU A 1 98 ? -1.564 -0.080 5.640 1.00 75.31 98 LEU A N 1
ATOM 809 C CA . LEU A 1 98 ? -2.797 0.700 5.852 1.00 75.31 98 LEU A CA 1
ATOM 810 C C . LEU A 1 98 ? -2.997 1.216 7.290 1.00 75.31 98 LEU A C 1
ATOM 812 O O . LEU A 1 98 ? -3.917 1.999 7.527 1.00 75.31 98 LEU A O 1
ATOM 816 N N . LEU A 1 99 ? -2.205 0.745 8.258 1.00 73.75 99 LEU A N 1
ATOM 817 C CA . LEU A 1 99 ? -2.197 1.303 9.613 1.00 73.75 99 LEU A CA 1
ATOM 818 C C . LEU A 1 99 ? -1.526 2.672 9.662 1.00 73.75 99 LEU A C 1
ATOM 820 O O . LEU A 1 99 ? -1.893 3.497 10.501 1.00 73.75 99 LEU A O 1
ATOM 824 N N . GLN A 1 100 ? -0.572 2.907 8.766 1.00 71.75 100 GLN A N 1
ATOM 825 C CA . GLN A 1 100 ? 0.062 4.198 8.617 1.00 71.75 100 GLN A CA 1
ATOM 826 C C . GLN A 1 100 ? -0.830 5.097 7.763 1.00 71.75 100 GLN A C 1
ATOM 828 O O . GLN A 1 100 ? -1.375 4.686 6.735 1.00 71.75 100 GLN A O 1
ATOM 833 N N . ALA A 1 101 ? -1.017 6.334 8.214 1.00 72.56 101 ALA A N 1
ATOM 834 C CA . ALA A 1 101 ? -1.654 7.335 7.376 1.00 72.56 101 ALA A CA 1
ATOM 835 C C . ALA A 1 101 ? -0.737 7.627 6.173 1.00 72.56 101 ALA A C 1
ATOM 837 O O . ALA A 1 101 ? 0.479 7.671 6.354 1.00 72.56 101 ALA A O 1
ATOM 838 N N . PRO A 1 102 ? -1.284 7.819 4.960 1.00 70.00 102 PRO A N 1
ATOM 839 C CA . PRO A 1 102 ? -0.476 8.249 3.829 1.00 70.00 102 PRO A CA 1
ATOM 840 C C . PRO A 1 102 ? 0.119 9.619 4.155 1.00 70.00 102 PRO A C 1
ATOM 842 O O . PRO A 1 102 ? -0.627 10.578 4.340 1.00 70.00 102 PRO A O 1
ATOM 845 N N . THR A 1 103 ? 1.442 9.684 4.257 1.00 75.06 103 THR A N 1
ATOM 846 C CA . THR A 1 103 ? 2.176 10.930 4.465 1.00 75.06 103 THR A CA 1
ATOM 847 C C . THR A 1 103 ? 2.226 11.719 3.162 1.00 75.06 103 THR A C 1
ATOM 849 O O . THR A 1 103 ? 2.265 11.144 2.066 1.00 75.06 103 THR A O 1
ATOM 852 N N . LEU A 1 104 ? 2.178 13.048 3.254 1.00 78.00 104 LEU A N 1
ATOM 853 C CA . LEU A 1 104 ? 2.307 13.888 2.070 1.00 78.00 104 LEU A CA 1
ATOM 854 C C . LEU A 1 104 ? 3.720 13.786 1.491 1.00 78.00 104 LEU A C 1
ATOM 856 O O . LEU A 1 104 ? 4.717 13.833 2.205 1.00 78.00 104 LEU A O 1
ATOM 860 N N . ILE A 1 105 ? 3.795 13.712 0.163 1.00 83.31 105 ILE A N 1
ATOM 861 C CA . ILE A 1 105 ? 5.058 13.821 -0.575 1.00 83.31 105 ILE A CA 1
ATOM 862 C C . ILE A 1 105 ? 5.646 15.220 -0.311 1.00 83.31 105 ILE A C 1
ATOM 864 O O . ILE A 1 105 ? 4.883 16.193 -0.346 1.00 83.31 105 ILE A O 1
ATOM 868 N N . PRO A 1 106 ? 6.969 15.371 -0.112 1.00 78.50 106 PRO A N 1
ATOM 869 C CA . PRO A 1 106 ? 7.598 16.658 0.207 1.00 78.50 106 PRO A CA 1
ATOM 870 C C . PRO A 1 106 ? 7.321 17.761 -0.831 1.00 78.50 106 PRO A C 1
ATOM 872 O O . PRO A 1 106 ? 7.159 18.925 -0.466 1.00 78.50 106 PRO A O 1
ATOM 875 N N . GLU A 1 107 ? 7.171 17.409 -2.112 1.00 84.00 107 GLU A N 1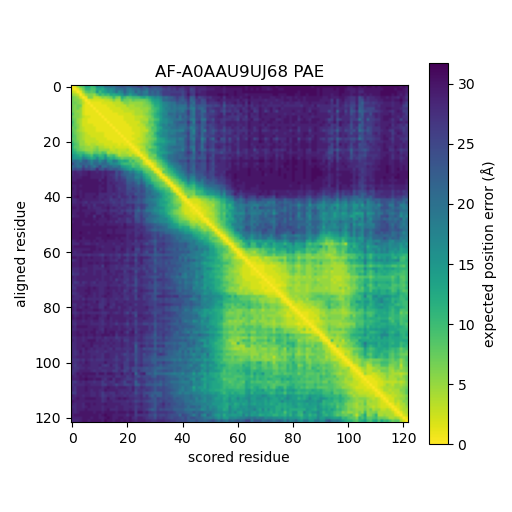
ATOM 876 C CA . GLU A 1 107 ? 6.760 18.341 -3.177 1.00 84.00 107 GLU A CA 1
ATOM 877 C C . GLU A 1 107 ? 5.369 18.944 -2.920 1.00 84.00 107 GLU A C 1
ATOM 879 O O . GLU A 1 107 ? 5.146 20.146 -3.068 1.00 84.00 107 GLU A O 1
ATOM 884 N N . ILE A 1 108 ? 4.428 18.103 -2.489 1.00 81.25 108 ILE A N 1
ATOM 885 C CA . ILE A 1 108 ? 3.054 18.500 -2.172 1.00 81.25 108 ILE A CA 1
ATOM 886 C C . ILE A 1 108 ? 3.031 19.257 -0.847 1.00 81.25 108 ILE A C 1
ATOM 888 O O . ILE A 1 108 ? 2.329 20.258 -0.713 1.00 81.25 108 ILE A O 1
ATOM 892 N N . GLN A 1 109 ? 3.837 18.819 0.120 1.00 79.62 109 GLN A N 1
ATOM 893 C CA . GLN A 1 109 ? 4.009 19.512 1.385 1.00 79.62 109 GLN A CA 1
ATOM 894 C C . GLN A 1 109 ? 4.477 20.952 1.142 1.00 79.62 109 GLN A C 1
ATOM 896 O O . GLN A 1 109 ? 3.890 21.869 1.707 1.00 79.62 109 GLN A O 1
ATOM 901 N N . ALA A 1 110 ? 5.450 21.181 0.252 1.00 83.31 110 ALA A N 1
ATOM 902 C CA . ALA A 1 110 ? 5.943 22.516 -0.098 1.00 83.31 110 ALA A CA 1
ATOM 903 C C . ALA A 1 110 ? 4.878 23.420 -0.748 1.00 83.31 110 ALA A C 1
ATOM 905 O O . ALA A 1 110 ? 4.896 24.633 -0.534 1.00 83.31 110 ALA A O 1
ATOM 906 N N . ALA A 1 111 ? 3.935 22.841 -1.496 1.00 86.38 111 ALA A N 1
ATOM 907 C CA . ALA A 1 111 ? 2.864 23.571 -2.174 1.00 86.38 111 ALA A CA 1
ATOM 908 C C . ALA A 1 111 ? 1.693 23.974 -1.252 1.00 86.38 111 ALA A C 1
ATOM 910 O O . ALA A 1 111 ? 0.869 24.810 -1.628 1.00 86.38 111 ALA A O 1
ATOM 911 N N . ILE A 1 112 ? 1.588 23.381 -0.060 1.00 85.44 112 ILE A N 1
ATOM 912 C CA . ILE A 1 112 ? 0.469 23.579 0.870 1.00 85.44 112 ILE A CA 1
ATOM 913 C C . ILE A 1 112 ? 0.840 24.613 1.954 1.00 85.44 112 ILE A C 1
ATOM 915 O O . ILE A 1 112 ? 1.982 24.645 2.417 1.00 85.44 112 ILE A O 1
ATOM 919 N N . PRO A 1 113 ? -0.109 25.459 2.411 1.00 85.62 113 PRO A N 1
ATOM 920 C CA . PRO A 1 113 ? 0.126 26.377 3.527 1.00 85.62 113 PRO A CA 1
ATOM 921 C C . PRO A 1 113 ? 0.481 25.638 4.828 1.00 85.62 113 PRO A C 1
ATOM 923 O O . PRO A 1 113 ? 0.050 24.510 5.059 1.00 85.62 113 PRO A O 1
ATOM 926 N N . GLU A 1 114 ? 1.197 26.303 5.738 1.00 76.38 114 GLU A N 1
ATOM 927 C CA . GLU A 1 114 ? 1.641 25.726 7.024 1.00 76.38 114 GLU A CA 1
ATOM 928 C C . GLU A 1 114 ? 0.505 25.104 7.863 1.00 76.38 114 GLU A C 1
ATOM 930 O O . GLU A 1 114 ? 0.707 24.122 8.578 1.00 76.38 114 GLU A O 1
ATOM 935 N N . SER A 1 115 ? -0.724 25.609 7.727 1.00 77.00 115 SER A N 1
ATOM 936 C CA . SER A 1 115 ? -1.922 25.049 8.367 1.00 77.00 115 SER A CA 1
ATOM 937 C C . SER A 1 115 ? -2.330 23.669 7.837 1.00 77.00 115 SER A C 1
ATOM 939 O O . SER A 1 115 ? -2.968 22.903 8.554 1.00 77.00 115 SER A O 1
ATOM 941 N N . GLY A 1 116 ? -1.986 23.336 6.592 1.00 75.56 116 GLY A N 1
ATOM 942 C CA . GLY A 1 116 ? -2.156 21.997 6.033 1.00 75.56 116 GLY A CA 1
ATOM 943 C C . GLY A 1 116 ? -1.009 21.065 6.422 1.00 75.56 116 GLY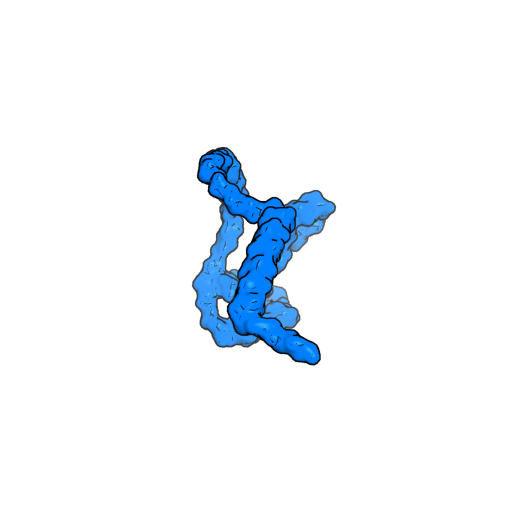 A C 1
ATOM 944 O O . GLY A 1 116 ? -1.258 19.904 6.734 1.00 75.56 116 GLY A O 1
ATOM 945 N N . LYS A 1 117 ? 0.222 21.587 6.512 1.00 75.31 117 LYS A N 1
ATOM 946 C CA . LYS A 1 117 ? 1.408 20.821 6.936 1.00 75.31 117 LYS A CA 1
ATOM 947 C C . LYS A 1 117 ? 1.309 20.335 8.385 1.00 75.31 117 LYS A C 1
ATOM 949 O O . LYS A 1 117 ? 1.644 19.192 8.678 1.00 75.31 117 LYS A O 1
ATOM 954 N N . SER A 1 118 ? 0.817 21.178 9.294 1.00 71.12 118 SER A N 1
ATOM 955 C CA . SER A 1 118 ? 0.653 20.828 10.715 1.00 71.12 118 SER A CA 1
ATOM 956 C C . SER A 1 118 ? -0.440 19.791 10.979 1.00 71.12 118 SER A C 1
ATOM 958 O O . SER A 1 118 ? -0.444 19.165 12.032 1.00 71.12 118 SER A O 1
ATOM 960 N N . ARG A 1 119 ? -1.365 19.594 10.033 1.00 72.56 119 ARG A N 1
ATOM 961 C CA . ARG A 1 119 ? -2.405 18.559 10.118 1.00 72.56 119 ARG A CA 1
ATOM 962 C C . ARG A 1 119 ? -1.908 17.181 9.690 1.00 72.56 119 ARG A C 1
ATOM 964 O O . ARG A 1 119 ? -2.506 16.194 10.110 1.00 72.56 119 ARG A O 1
ATOM 971 N N . ASP A 1 120 ? -0.881 17.145 8.846 1.00 71.19 120 ASP A N 1
ATOM 972 C CA . ASP A 1 120 ? -0.256 15.917 8.349 1.00 71.19 120 ASP A CA 1
ATOM 973 C C . ASP A 1 120 ? 0.803 15.381 9.324 1.00 71.19 120 ASP A C 1
ATOM 975 O O . ASP A 1 120 ? 0.898 14.175 9.531 1.00 71.19 120 ASP A O 1
ATOM 979 N N . LYS A 1 121 ? 1.531 16.277 10.010 1.00 65.75 121 LYS A N 1
ATOM 980 C CA . LYS A 1 121 ? 2.443 15.907 11.102 1.00 65.75 121 LYS A CA 1
ATOM 981 C C . LYS A 1 121 ? 1.649 15.369 12.296 1.00 65.75 121 LYS A C 1
ATOM 983 O O . LYS A 1 121 ? 0.988 16.137 12.998 1.00 65.75 121 LYS A O 1
ATOM 988 N N . LYS A 1 122 ? 1.718 14.060 12.527 1.00 55.88 122 LYS A N 1
ATOM 989 C CA . LYS A 1 122 ? 1.132 13.381 13.683 1.00 55.88 122 LYS A CA 1
ATOM 990 C C . LYS A 1 122 ? 2.101 12.401 14.308 1.00 55.88 122 LYS A C 1
ATOM 992 O O . LYS A 1 122 ? 2.781 11.705 13.530 1.00 55.88 122 LYS A O 1
#

Secondary structure (DSSP, 8-state):
-PPPPHHHHHHHHHHHHHHHHHHHHHT--S-------S---HHHHHHHHTT-TT---PBPPPPHHHHHHHHHHHHH---HHHHHHHHHHSPPBTT-GGGS--PPPHHHHHHS-HHHHHHH--

Mean predicted aligned error: 18.32 Å

Solvent-accessible surface area (backbone atoms only — not comparable to full-atom values): 7818 Å² total; per-residue (Å²): 132,87,78,77,52,71,66,57,53,50,53,51,51,54,54,50,50,54,54,48,53,56,50,47,68,75,63,57,67,98,70,70,86,67,88,68,83,84,75,85,45,66,67,59,51,49,55,50,53,72,68,48,78,76,68,75,82,57,41,75,67,64,60,68,74,57,46,65,63,44,52,64,49,50,74,72,53,73,58,69,71,60,47,55,54,44,60,74,75,43,81,60,33,59,71,48,62,76,76,52,76,89,74,77,53,68,74,58,47,71,75,44,58,70,79,57,48,61,71,68,64,124

Organism: Euphydryas editha (NCBI:txid104508)

Sequence (122 aa):
MPKRNSKEKIDYYRNKIRNLENKHRRIKPIISSSESEDDTKPDILAALDEANDEMLEYNEKIHESLAKIWLPIFKKGLVKESRESFLKNYSIPENCVLLQAPTLIPEIQAAIPESGKSRDKK

Foldseek 3Di:
DDDPDPVVVVVVVVVVVVVVVVVVVVPPDPPPPDPDDDDPPVVVVVVVVVVVPPPPPADAADDPVVLVVCVVVLVVPDDPVVLVVCVVVDPHHPSCCSNDDDADDVVVLVVDPPVVVVVRVD

pLDDT: mean 74.02, std 12.59, range [39.19, 95.38]